Protein AF-A0A378TIK7-F1 (afdb_monomer)

Radius of gyration: 24.43 Å; Cα contacts (8 Å, |Δi|>4): 86; chains: 1; bounding box: 74×45×61 Å

Solvent-accessible surface area (backbone atoms only — not comparable to full-atom values): 9668 Å² total; per-residue (Å²): 142,80,83,80,78,74,83,88,66,85,67,91,81,62,60,67,68,60,53,52,54,51,48,53,39,38,55,69,63,44,39,77,79,44,62,91,52,61,76,68,75,59,44,43,66,56,46,46,53,47,52,58,45,45,67,67,32,58,31,94,74,71,97,58,48,58,46,53,70,66,56,45,42,51,39,51,53,52,49,46,52,52,42,54,48,35,36,77,72,65,60,30,95,67,56,34,59,79,78,47,98,68,77,80,60,81,74,86,57,96,62,78,71,89,76,83,79,77,80,49,74,67,54,50,47,39,51,55,35,42,76,71,71,38,55,67,90,74,56,81,68,84,84,77,76,83,74,78,86,74,137

Foldseek 3Di:
DDDDPDPPDPPPPDDPVVVVVLVCLCVPQPCVPPVPPQLQPQALVNLQVSLVCQQQDFDPPDDRHRDDLVSSLSSSVSVQVVQVVCCVVVVYVDRSSVPDPDDSPPPPDPDDPDDDDDDDPQNVQLVVCVVVVHHSVRRPDDPDDPPPDDD

Structure (mmCIF, N/CA/C/O backbone):
data_AF-A0A378TIK7-F1
#
_entry.id   AF-A0A378TIK7-F1
#
loop_
_atom_site.group_PDB
_atom_site.id
_atom_site.type_symbol
_atom_site.label_atom_id
_atom_site.label_alt_id
_atom_site.label_comp_id
_atom_site.label_asym_id
_atom_site.label_entity_id
_atom_site.label_seq_id
_atom_site.pdbx_PDB_ins_code
_atom_site.Cartn_x
_atom_site.Cartn_y
_atom_site.Cartn_z
_atom_site.occupancy
_atom_site.B_iso_or_equiv
_atom_site.auth_seq_id
_atom_site.auth_comp_id
_atom_site.auth_asym_id
_atom_site.auth_atom_id
_atom_site.pdbx_PDB_model_num
ATOM 1 N N . MET A 1 1 ? -24.580 30.559 -5.431 1.00 41.84 1 MET A N 1
ATOM 2 C CA . MET A 1 1 ? -23.826 30.654 -4.165 1.00 41.84 1 MET A CA 1
ATOM 3 C C . MET A 1 1 ? -23.974 29.345 -3.407 1.00 41.84 1 MET A C 1
ATOM 5 O O . MET A 1 1 ? -25.014 29.117 -2.813 1.00 41.84 1 MET A O 1
ATOM 9 N N . ALA A 1 2 ? -22.962 28.486 -3.475 1.00 40.03 2 ALA A N 1
ATOM 10 C CA . ALA A 1 2 ? -22.696 27.428 -2.504 1.00 40.03 2 ALA A CA 1
ATOM 11 C C . ALA A 1 2 ? -21.209 27.102 -2.671 1.00 40.03 2 ALA A C 1
ATOM 13 O O . ALA A 1 2 ? -20.806 26.515 -3.672 1.00 40.03 2 ALA A O 1
ATOM 14 N N . GLY A 1 3 ? -20.386 27.649 -1.776 1.00 34.97 3 GLY A N 1
ATOM 15 C CA . GLY A 1 3 ? -18.941 27.478 -1.805 1.00 34.97 3 GLY A CA 1
ATOM 16 C C . GLY A 1 3 ? -18.579 26.027 -1.521 1.00 34.97 3 GLY A C 1
ATOM 17 O O . GLY A 1 3 ? -18.914 25.494 -0.466 1.00 34.97 3 GLY A O 1
ATOM 18 N N . CYS A 1 4 ? -17.882 25.394 -2.461 1.00 32.09 4 CYS A N 1
ATOM 19 C CA . CYS A 1 4 ? -17.155 24.165 -2.198 1.00 32.09 4 CYS A CA 1
ATOM 20 C C . CYS A 1 4 ? -15.984 24.522 -1.280 1.00 32.09 4 CYS A C 1
ATOM 22 O O . CYS A 1 4 ? -14.998 25.109 -1.721 1.00 32.09 4 CYS A O 1
ATOM 24 N N . ALA A 1 5 ? -16.116 24.205 0.007 1.00 39.81 5 ALA A N 1
ATOM 25 C CA . ALA A 1 5 ? -15.000 24.220 0.936 1.00 39.81 5 ALA A CA 1
ATOM 26 C C . ALA A 1 5 ? -13.986 23.165 0.472 1.00 39.81 5 ALA A C 1
ATOM 28 O O . ALA A 1 5 ? -14.171 21.965 0.679 1.00 39.81 5 ALA A O 1
ATOM 29 N N . GLY A 1 6 ? -12.935 23.619 -0.212 1.00 34.66 6 GLY A N 1
ATOM 30 C CA . GLY A 1 6 ? -11.730 22.832 -0.412 1.00 34.66 6 GLY A CA 1
ATOM 31 C C . GLY A 1 6 ? -11.144 22.520 0.958 1.00 34.66 6 GLY A C 1
ATOM 32 O O . GLY A 1 6 ? -10.820 23.427 1.719 1.00 34.66 6 GLY A O 1
ATOM 33 N N . GLY A 1 7 ? -11.070 21.235 1.299 1.00 35.12 7 GLY A N 1
ATOM 34 C CA . GLY A 1 7 ? -10.429 20.771 2.521 1.00 35.12 7 GLY A CA 1
ATOM 35 C C . GLY A 1 7 ? -8.945 21.113 2.488 1.00 35.12 7 GLY A C 1
ATOM 36 O O . GLY A 1 7 ? -8.143 20.409 1.877 1.00 35.12 7 GLY A O 1
ATOM 37 N N . GLU A 1 8 ? -8.585 22.206 3.148 1.00 37.19 8 GLU A N 1
ATOM 38 C CA . GLU A 1 8 ? -7.221 22.699 3.283 1.00 37.19 8 GLU A CA 1
ATOM 39 C C . GLU A 1 8 ? -6.492 21.892 4.368 1.00 37.19 8 GLU A C 1
ATOM 41 O O . GLU A 1 8 ? -6.314 22.310 5.508 1.00 37.19 8 GLU A O 1
ATOM 46 N N . GLY A 1 9 ? -6.125 20.657 4.025 1.00 35.66 9 GLY A N 1
ATOM 47 C CA . GLY A 1 9 ? -5.364 19.757 4.885 1.00 35.66 9 GLY A CA 1
ATOM 48 C C . GLY A 1 9 ? -3.984 19.484 4.302 1.00 35.66 9 GLY A C 1
ATOM 49 O O . GLY A 1 9 ? -3.840 18.598 3.470 1.00 35.66 9 GLY A O 1
ATOM 50 N N . ALA A 1 10 ? -2.964 20.232 4.735 1.00 44.56 10 ALA A N 1
ATOM 51 C CA . ALA A 1 10 ? -1.532 19.908 4.589 1.00 44.56 10 ALA A CA 1
ATOM 52 C C . ALA A 1 10 ? -1.030 19.478 3.183 1.00 44.56 10 ALA A C 1
ATOM 54 O O . ALA A 1 10 ? -0.006 18.800 3.068 1.00 44.56 10 ALA A O 1
ATOM 55 N N . SER A 1 11 ? -1.705 19.885 2.105 1.00 50.06 11 SER A N 1
ATOM 56 C CA . SER A 1 11 ? -1.438 19.385 0.747 1.00 50.06 11 SER A CA 1
ATOM 57 C C . SER A 1 11 ? -0.235 20.043 0.050 1.00 50.06 11 SER A C 1
ATOM 59 O O . SER A 1 11 ? 0.143 19.636 -1.044 1.00 50.06 11 SER A O 1
ATOM 61 N N . GLY A 1 12 ? 0.414 21.029 0.678 1.00 47.22 12 GLY A N 1
ATOM 62 C CA . GLY A 1 12 ? 1.507 21.801 0.069 1.00 47.22 12 GLY A CA 1
ATOM 63 C C . GLY A 1 12 ? 2.873 21.102 -0.001 1.00 47.22 12 GLY A C 1
ATOM 64 O O . GLY A 1 12 ? 3.821 21.691 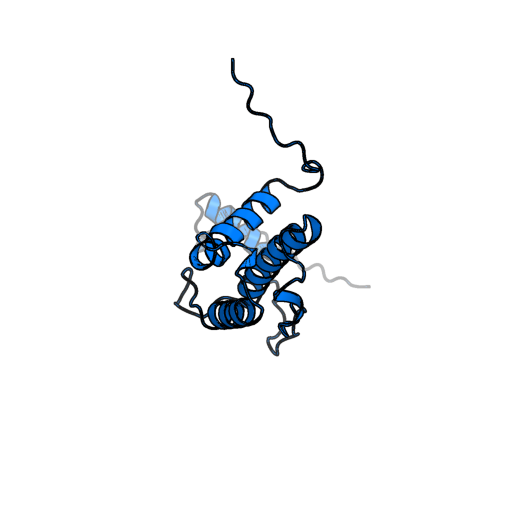-0.508 1.00 47.22 12 GLY A O 1
ATOM 65 N N . LYS A 1 13 ? 3.013 19.874 0.523 1.00 61.53 13 LYS A N 1
ATOM 66 C CA . LYS A 1 13 ? 4.316 19.179 0.636 1.00 61.53 13 LYS A CA 1
ATOM 67 C C . LYS A 1 13 ? 4.484 17.958 -0.276 1.00 61.53 13 LYS A C 1
ATOM 69 O O . LYS A 1 13 ? 5.559 17.362 -0.268 1.00 61.53 13 LYS A O 1
ATOM 74 N N . LEU A 1 14 ? 3.465 17.564 -1.045 1.00 69.75 14 LEU A N 1
ATOM 75 C CA . LEU A 1 14 ? 3.541 16.392 -1.925 1.00 69.75 14 LEU A CA 1
ATOM 76 C C . LEU A 1 14 ? 3.477 16.795 -3.400 1.00 69.75 14 LEU A C 1
ATOM 78 O O . LEU A 1 14 ? 2.667 17.629 -3.793 1.00 69.75 14 LEU A O 1
ATOM 82 N N . LYS A 1 15 ? 4.305 16.156 -4.233 1.00 81.50 15 LYS A N 1
ATOM 83 C CA . LYS A 1 15 ? 4.197 16.286 -5.690 1.00 81.50 15 LYS A CA 1
ATOM 84 C C . LYS A 1 15 ? 2.850 15.728 -6.147 1.00 81.50 15 LYS A C 1
ATOM 86 O O . LYS A 1 15 ? 2.454 14.649 -5.707 1.00 81.50 15 LYS A O 1
ATOM 91 N N . LYS A 1 16 ? 2.199 16.429 -7.078 1.00 81.50 16 LYS A N 1
ATOM 92 C CA . LYS A 1 16 ? 0.914 16.022 -7.662 1.00 81.50 16 LYS A CA 1
ATOM 93 C C . LYS A 1 16 ? 0.947 14.586 -8.203 1.00 81.50 16 LYS A C 1
ATOM 95 O O . LYS A 1 16 ? 0.062 13.806 -7.882 1.00 81.50 16 LYS A O 1
ATOM 100 N N . SER A 1 17 ? 2.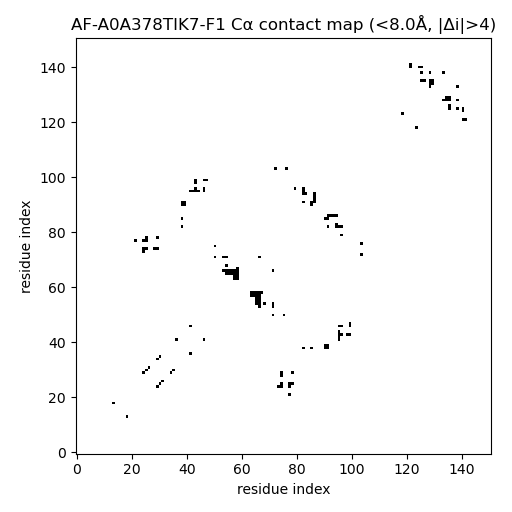023 14.209 -8.898 1.00 81.19 17 SER A N 1
ATOM 101 C CA . SER A 1 17 ? 2.196 12.852 -9.434 1.00 81.19 17 SER A CA 1
ATOM 102 C C . SER A 1 17 ? 2.159 11.772 -8.351 1.00 81.19 17 SER A C 1
ATOM 104 O O . SER A 1 17 ? 1.563 10.723 -8.530 1.00 81.19 17 SER A O 1
ATOM 106 N N . THR A 1 18 ? 2.732 12.038 -7.175 1.00 83.81 18 THR A N 1
ATOM 107 C CA . THR A 1 18 ? 2.701 11.086 -6.059 1.00 83.81 18 THR A CA 1
ATOM 108 C C . THR A 1 18 ? 1.296 10.937 -5.479 1.00 83.81 18 TH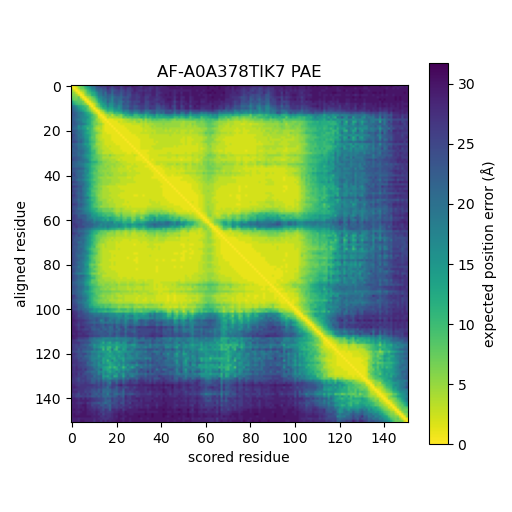R A C 1
ATOM 110 O O . THR A 1 18 ? 0.951 9.860 -4.999 1.00 83.81 18 THR A O 1
ATOM 113 N N . LEU A 1 19 ? 0.479 11.993 -5.487 1.00 84.31 19 LEU A N 1
ATOM 114 C CA . LEU A 1 19 ? -0.925 11.880 -5.087 1.00 84.31 19 LEU A CA 1
ATOM 115 C C . LEU A 1 19 ? -1.700 11.015 -6.082 1.00 84.31 19 LEU A C 1
ATOM 117 O O . LEU A 1 19 ? -2.351 10.067 -5.654 1.00 84.31 19 LEU A O 1
ATOM 121 N N . GLU A 1 20 ? -1.544 11.287 -7.378 1.00 87.38 20 GLU A N 1
ATOM 122 C CA . GLU A 1 20 ? -2.170 10.526 -8.468 1.00 87.38 20 GLU A CA 1
ATOM 123 C C . GLU A 1 20 ? -1.772 9.036 -8.410 1.00 87.38 20 GLU A C 1
ATOM 125 O O . GLU A 1 20 ? -2.636 8.160 -8.477 1.00 87.38 20 GLU A O 1
ATOM 130 N N . ASP A 1 21 ? -0.492 8.729 -8.165 1.00 86.75 21 ASP A N 1
ATOM 131 C CA . ASP A 1 21 ? -0.008 7.351 -7.999 1.00 86.75 21 ASP A CA 1
ATOM 132 C C . ASP A 1 21 ? -0.661 6.645 -6.798 1.00 86.75 21 ASP A C 1
ATOM 134 O O . ASP A 1 21 ? -1.090 5.491 -6.892 1.00 86.75 21 ASP A O 1
ATOM 138 N N . ASN A 1 22 ? -0.749 7.320 -5.644 1.00 86.00 22 ASN A N 1
ATOM 139 C CA . ASN A 1 22 ? -1.382 6.740 -4.456 1.00 86.00 22 ASN A CA 1
ATOM 140 C C . ASN A 1 22 ? -2.888 6.537 -4.665 1.00 86.00 22 ASN A C 1
ATOM 142 O O . ASN A 1 22 ? -3.419 5.516 -4.226 1.00 86.00 22 ASN A O 1
ATOM 146 N N . GLU A 1 23 ? -3.566 7.479 -5.322 1.00 90.50 23 GLU A N 1
ATOM 147 C CA . GLU A 1 23 ? -4.987 7.376 -5.655 1.00 90.50 23 GLU A CA 1
ATOM 148 C C . GLU A 1 23 ? -5.247 6.191 -6.589 1.00 90.50 23 GLU A C 1
ATOM 150 O O . GLU A 1 23 ? -6.119 5.365 -6.311 1.00 90.50 23 GLU A O 1
ATOM 155 N N . ALA A 1 24 ? -4.431 6.031 -7.633 1.00 90.81 24 ALA A N 1
ATOM 156 C CA . ALA A 1 24 ? -4.530 4.898 -8.546 1.00 90.81 24 ALA A CA 1
ATOM 157 C C . ALA A 1 24 ? -4.345 3.554 -7.820 1.00 90.81 24 ALA A C 1
ATOM 159 O O . ALA A 1 24 ? -5.091 2.604 -8.073 1.00 90.81 24 ALA A O 1
ATOM 160 N N . LEU A 1 25 ? -3.385 3.464 -6.892 1.00 91.25 25 LEU A N 1
ATOM 161 C CA . LEU A 1 25 ? -3.175 2.270 -6.064 1.00 91.25 25 LEU A CA 1
ATOM 162 C C . LEU A 1 25 ? -4.360 1.994 -5.133 1.00 91.25 25 LEU A C 1
ATOM 164 O O . LEU A 1 25 ? -4.774 0.842 -4.991 1.00 91.25 25 LEU A O 1
ATOM 168 N N . LEU A 1 26 ? -4.896 3.040 -4.501 1.00 92.31 26 LEU A N 1
ATOM 169 C CA . LEU A 1 26 ? -6.035 2.945 -3.594 1.00 92.31 26 LEU A CA 1
ATOM 170 C C . LEU A 1 26 ? -7.273 2.420 -4.329 1.00 92.31 26 LEU A C 1
ATOM 172 O O . LEU A 1 26 ? -7.875 1.441 -3.888 1.00 92.31 26 LEU A O 1
ATOM 176 N N . GLN A 1 27 ? -7.609 3.027 -5.467 1.00 91.88 27 GLN A N 1
ATOM 177 C CA . GLN A 1 27 ? -8.740 2.618 -6.299 1.00 91.88 27 GLN A CA 1
ATOM 178 C C . GLN A 1 27 ? -8.585 1.179 -6.788 1.00 91.88 27 GLN A C 1
ATOM 180 O O . GLN A 1 27 ? -9.502 0.371 -6.661 1.00 91.88 27 GLN A O 1
ATOM 185 N N . ARG A 1 28 ? -7.400 0.842 -7.307 1.00 90.94 28 ARG A N 1
ATOM 186 C CA . ARG A 1 28 ? -7.166 -0.445 -7.962 1.00 90.94 28 ARG A CA 1
ATOM 187 C C . ARG A 1 28 ? -7.112 -1.627 -7.001 1.00 90.94 28 ARG A C 1
ATOM 189 O O . ARG A 1 28 ? -7.548 -2.702 -7.380 1.00 90.94 28 ARG A O 1
ATOM 196 N N . TYR A 1 29 ? -6.514 -1.467 -5.822 1.00 91.31 29 TYR A N 1
ATOM 197 C CA . TYR A 1 29 ? -6.205 -2.617 -4.962 1.00 91.31 29 TYR A CA 1
ATOM 198 C C . TYR A 1 29 ? -6.959 -2.614 -3.637 1.00 91.31 29 TYR A C 1
ATOM 200 O O . TYR A 1 29 ? -7.234 -3.679 -3.094 1.00 91.31 29 TYR A O 1
ATOM 208 N N . VAL A 1 30 ? -7.314 -1.443 -3.106 1.00 92.00 30 VAL A N 1
ATOM 209 C CA . VAL A 1 30 ? -7.936 -1.348 -1.779 1.00 92.00 30 VAL A CA 1
ATOM 210 C C . VAL A 1 30 ? -9.450 -1.228 -1.890 1.00 92.00 30 VAL A C 1
ATOM 212 O O . VAL A 1 30 ? -10.180 -1.996 -1.259 1.00 92.00 30 VAL A O 1
ATOM 215 N N . LEU A 1 31 ? -9.935 -0.272 -2.685 1.00 92.81 31 LEU A N 1
ATOM 216 C CA . LEU A 1 31 ? -11.360 0.058 -2.736 1.00 92.81 31 LEU A CA 1
ATOM 217 C C . LEU A 1 31 ? -12.200 -1.017 -3.424 1.00 92.81 31 LEU A C 1
ATOM 219 O O . LEU A 1 31 ? -13.335 -1.225 -3.007 1.00 92.81 31 LEU A O 1
ATOM 223 N N . GLU A 1 32 ? -11.635 -1.769 -4.371 1.00 88.25 32 GLU A N 1
ATOM 224 C CA . GLU A 1 32 ? -12.310 -2.930 -4.972 1.00 88.25 32 GLU A CA 1
ATOM 225 C C . GLU A 1 32 ? -12.771 -3.942 -3.904 1.00 88.25 32 GLU A C 1
ATOM 227 O O . GLU A 1 32 ? -13.865 -4.494 -3.997 1.00 88.25 32 GLU A O 1
ATOM 232 N N . ARG A 1 33 ? -11.972 -4.149 -2.846 1.00 89.88 33 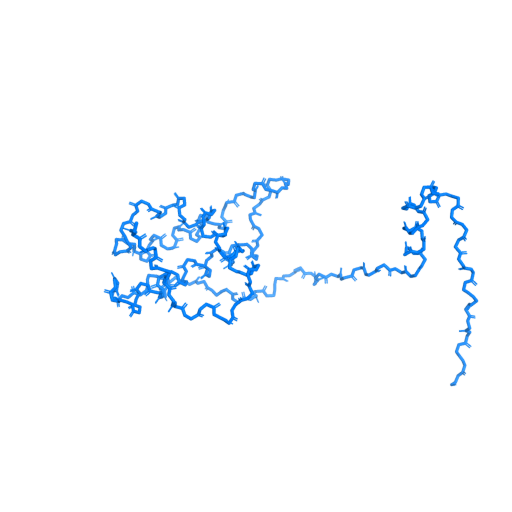ARG A N 1
ATOM 233 C CA . ARG A 1 33 ? -12.269 -5.123 -1.782 1.00 89.88 33 ARG A CA 1
ATOM 234 C C . ARG A 1 33 ? -12.972 -4.516 -0.568 1.00 89.88 33 ARG A C 1
ATOM 236 O O . ARG A 1 33 ? -13.822 -5.165 0.038 1.00 89.88 33 ARG A O 1
ATOM 243 N N . PHE A 1 34 ? -12.588 -3.305 -0.169 1.00 93.38 34 PHE A N 1
ATOM 244 C CA . PHE A 1 34 ? -13.014 -2.705 1.100 1.00 93.38 34 PHE A CA 1
ATOM 245 C C . PHE A 1 34 ? -13.896 -1.465 0.945 1.00 93.38 34 PHE A C 1
ATOM 247 O O . PHE A 1 34 ? -14.422 -0.991 1.947 1.00 93.38 34 PHE A O 1
ATOM 254 N N . GLY A 1 35 ? -14.097 -0.945 -0.269 1.00 90.50 35 GLY A N 1
ATOM 255 C CA . GLY A 1 35 ? -14.774 0.339 -0.491 1.00 90.50 35 GLY A CA 1
ATOM 256 C C . GLY A 1 35 ? -16.219 0.392 0.013 1.00 90.50 35 GLY A C 1
ATOM 257 O O . GLY A 1 35 ? -16.676 1.446 0.437 1.00 90.50 35 GLY A O 1
ATOM 258 N N . ALA A 1 36 ? -16.915 -0.748 0.032 1.00 92.31 36 ALA A N 1
ATOM 259 C CA . ALA A 1 36 ? -18.282 -0.861 0.547 1.00 92.31 36 ALA A CA 1
ATOM 260 C C . ALA A 1 36 ? -18.361 -1.261 2.036 1.00 92.31 36 ALA A C 1
ATOM 262 O O . ALA A 1 36 ? -19.455 -1.428 2.572 1.00 92.31 36 ALA A O 1
ATOM 263 N N . ARG A 1 37 ? -17.223 -1.462 2.714 1.00 93.88 37 ARG A N 1
ATOM 264 C CA . ARG A 1 37 ? -17.177 -1.912 4.112 1.00 93.88 37 ARG A CA 1
ATOM 265 C C . ARG A 1 37 ? -16.929 -0.735 5.048 1.00 93.88 37 ARG A C 1
ATOM 267 O O . ARG A 1 37 ? -16.129 0.151 4.763 1.00 93.88 37 ARG A O 1
ATOM 274 N N . ALA A 1 38 ? -17.555 -0.769 6.222 1.00 93.31 38 ALA A N 1
ATOM 275 C CA . ALA A 1 38 ? -17.213 0.160 7.291 1.00 93.31 38 ALA A CA 1
ATOM 276 C C . ALA A 1 38 ? -15.764 -0.080 7.742 1.00 93.31 38 ALA A C 1
ATOM 278 O O . ALA A 1 38 ? -15.395 -1.221 8.029 1.00 93.31 38 ALA A O 1
ATOM 279 N N . ILE A 1 39 ? -14.959 0.981 7.866 1.00 92.56 39 ILE A N 1
ATOM 280 C CA . ILE A 1 39 ? -13.542 0.869 8.260 1.00 92.56 39 ILE A CA 1
ATOM 281 C C . ILE A 1 39 ? -13.392 0.146 9.610 1.00 92.56 39 ILE A C 1
ATOM 283 O O . ILE A 1 39 ? -12.525 -0.709 9.757 1.00 92.56 39 ILE A O 1
ATOM 287 N N . ALA A 1 40 ? -14.292 0.411 10.561 1.00 91.81 40 ALA A N 1
ATOM 288 C CA . ALA A 1 40 ? -14.307 -0.240 11.873 1.00 91.81 40 ALA A CA 1
ATOM 289 C C . ALA A 1 40 ? -14.602 -1.750 11.844 1.00 91.81 40 ALA A C 1
ATOM 291 O O . ALA A 1 40 ? -14.307 -2.447 12.809 1.00 91.81 40 ALA A O 1
ATOM 292 N N . SER A 1 41 ? -15.161 -2.267 10.746 1.00 94.50 41 SER A N 1
ATOM 293 C CA . SER A 1 41 ? -15.440 -3.701 10.573 1.00 94.50 41 SER A CA 1
ATOM 294 C C . SER A 1 41 ? -14.251 -4.499 10.032 1.00 94.50 41 SER A C 1
ATOM 296 O O . SER A 1 41 ? -14.361 -5.712 9.851 1.00 94.50 41 SER A O 1
ATOM 298 N N . ILE A 1 42 ? -13.144 -3.835 9.693 1.00 94.31 42 ILE A N 1
ATOM 299 C CA . ILE A 1 42 ? -11.986 -4.488 9.086 1.00 94.31 42 ILE A CA 1
ATOM 300 C C . ILE A 1 42 ? -11.126 -5.090 10.193 1.00 94.31 42 ILE A C 1
ATOM 302 O O . ILE A 1 42 ? -10.602 -4.386 11.057 1.00 94.31 42 ILE A O 1
ATOM 306 N N . THR A 1 43 ? -10.986 -6.410 10.156 1.00 93.81 43 THR A N 1
ATOM 307 C CA . THR A 1 43 ? -10.255 -7.181 11.164 1.00 93.81 43 THR A CA 1
ATOM 308 C C . THR A 1 43 ? -8.801 -7.436 10.742 1.00 93.81 43 THR A C 1
ATOM 310 O O . THR A 1 43 ? -8.470 -7.322 9.561 1.00 93.81 43 THR A O 1
ATOM 313 N N . PRO A 1 44 ? -7.910 -7.836 11.670 1.00 92.88 44 PRO A N 1
ATOM 314 C CA . PRO A 1 44 ? -6.568 -8.303 11.310 1.00 92.88 44 PRO A CA 1
ATOM 315 C C . PRO A 1 44 ? -6.583 -9.463 10.303 1.00 92.88 44 PRO A C 1
ATOM 317 O O . PRO A 1 44 ? -5.808 -9.461 9.354 1.00 92.88 44 PRO A O 1
ATOM 320 N N . ARG A 1 45 ? -7.538 -10.394 10.440 1.00 92.62 45 ARG A N 1
ATOM 321 C CA . ARG A 1 45 ? -7.720 -11.510 9.501 1.00 92.62 45 ARG A CA 1
ATOM 322 C C . ARG A 1 45 ? -8.047 -11.028 8.088 1.00 92.62 45 ARG A C 1
ATOM 324 O O . ARG A 1 45 ? -7.499 -11.543 7.123 1.00 92.62 45 ARG A O 1
ATOM 331 N N . ASP A 1 46 ? -8.885 -10.000 7.958 1.00 94.12 46 ASP A N 1
ATOM 332 C CA . ASP A 1 46 ? -9.168 -9.397 6.650 1.00 94.12 46 ASP A CA 1
ATOM 333 C C . ASP A 1 46 ? -7.909 -8.806 6.001 1.00 94.12 46 ASP A C 1
ATOM 335 O O . ASP A 1 46 ? -7.769 -8.846 4.777 1.00 94.12 46 ASP A O 1
ATOM 339 N N . ALA A 1 47 ? -7.009 -8.240 6.811 1.00 92.88 47 ALA A N 1
ATOM 340 C CA . ALA A 1 47 ? -5.747 -7.686 6.342 1.00 92.88 47 ALA A CA 1
ATOM 341 C C . ALA A 1 47 ? -4.776 -8.794 5.890 1.00 92.88 47 ALA A C 1
ATOM 343 O O . ALA A 1 47 ? -4.155 -8.655 4.835 1.00 92.88 47 ALA A O 1
ATOM 344 N N . GLU A 1 48 ? -4.696 -9.910 6.620 1.00 93.00 48 GLU A N 1
ATOM 345 C CA . GLU A 1 48 ? -3.939 -11.105 6.210 1.00 93.00 48 GLU A CA 1
ATOM 346 C C . GLU A 1 48 ? -4.476 -11.685 4.898 1.00 93.00 48 GLU A C 1
ATOM 348 O O . GLU A 1 48 ? -3.717 -11.900 3.951 1.00 93.00 48 GLU A O 1
ATOM 353 N N . ASP A 1 49 ? -5.796 -11.867 4.805 1.00 93.88 49 ASP A N 1
ATOM 354 C CA . ASP A 1 49 ? -6.459 -12.383 3.606 1.00 93.88 49 ASP A CA 1
ATOM 355 C C . ASP A 1 49 ? -6.247 -11.459 2.403 1.00 93.88 49 ASP A C 1
ATOM 357 O O . ASP A 1 49 ? -6.050 -11.923 1.276 1.00 93.88 49 ASP A O 1
ATOM 361 N N . TYR A 1 50 ? -6.267 -10.145 2.633 1.00 94.25 50 TYR A N 1
ATOM 362 C CA . TYR A 1 50 ? -5.962 -9.152 1.611 1.00 94.25 50 TYR A CA 1
ATOM 363 C C . TYR A 1 50 ? -4.520 -9.272 1.117 1.00 94.25 50 TYR A C 1
ATOM 365 O O . TYR A 1 50 ? -4.301 -9.376 -0.090 1.00 94.25 50 TYR A O 1
ATOM 373 N N . LEU A 1 51 ? -3.544 -9.315 2.026 1.00 92.62 51 LEU A N 1
ATOM 374 C CA . LEU A 1 51 ? -2.137 -9.464 1.666 1.00 92.62 51 LEU A CA 1
ATOM 375 C C . LEU A 1 51 ? -1.888 -10.770 0.903 1.00 92.62 51 LEU A C 1
ATOM 377 O O . LEU A 1 51 ? -1.252 -10.768 -0.152 1.00 92.62 51 LEU A O 1
ATOM 381 N N . ALA A 1 52 ? -2.433 -11.880 1.398 1.00 91.94 52 ALA A N 1
ATOM 382 C CA . ALA A 1 52 ? -2.330 -13.178 0.748 1.00 91.94 52 ALA A CA 1
ATOM 383 C C . ALA A 1 52 ? -3.005 -13.174 -0.638 1.00 91.94 52 ALA A C 1
ATOM 385 O O . ALA A 1 52 ? -2.516 -13.808 -1.575 1.00 91.94 52 ALA A O 1
ATOM 386 N N . GLY A 1 53 ? -4.107 -12.432 -0.786 1.00 91.88 53 GLY A N 1
ATOM 387 C CA . GLY A 1 53 ? -4.759 -12.164 -2.065 1.00 91.88 53 GLY A CA 1
ATOM 388 C C . GLY A 1 53 ? -3.851 -11.414 -3.038 1.00 91.88 53 GLY A C 1
ATOM 389 O O . GLY A 1 53 ? -3.671 -11.880 -4.160 1.00 91.88 53 GLY A O 1
ATOM 390 N N . LEU A 1 54 ? -3.218 -10.321 -2.601 1.00 90.88 54 LEU A N 1
ATOM 391 C CA . LEU A 1 54 ? -2.283 -9.544 -3.425 1.00 90.88 54 LEU A CA 1
ATOM 392 C C . LEU A 1 54 ? -1.095 -10.381 -3.908 1.00 90.88 54 LEU A C 1
ATOM 394 O O . LEU A 1 54 ? -0.707 -10.282 -5.068 1.00 90.88 54 LEU A O 1
ATOM 398 N N . VAL A 1 55 ? -0.525 -11.215 -3.034 1.00 89.19 55 VAL A N 1
ATOM 399 C CA . VAL A 1 55 ? 0.617 -12.079 -3.381 1.00 89.19 55 VAL A CA 1
ATOM 400 C C . VAL A 1 55 ? 0.235 -13.141 -4.412 1.00 89.19 55 VAL A C 1
ATOM 402 O O . VAL A 1 55 ? 1.077 -13.536 -5.207 1.00 89.19 55 VAL A O 1
ATOM 405 N N . ARG A 1 56 ? -1.017 -13.609 -4.427 1.00 88.31 56 ARG A N 1
ATOM 406 C CA . ARG A 1 56 ? -1.503 -14.597 -5.409 1.00 88.31 56 ARG A CA 1
ATOM 407 C C . ARG A 1 56 ? -2.100 -13.964 -6.665 1.00 88.31 56 ARG A C 1
ATOM 409 O O . ARG A 1 56 ? -2.341 -14.665 -7.647 1.00 88.31 56 ARG A O 1
ATOM 416 N N . GLN A 1 57 ? -2.387 -12.668 -6.631 1.00 87.50 57 GLN A N 1
ATOM 417 C CA . GLN A 1 57 ? -3.049 -11.969 -7.720 1.00 87.50 57 GLN A CA 1
ATOM 418 C C . GLN A 1 57 ? -2.141 -11.907 -8.951 1.00 87.50 57 GLN A C 1
ATOM 420 O O . GLN A 1 57 ? -0.964 -11.555 -8.869 1.00 87.50 57 GLN A O 1
ATOM 425 N N . ARG A 1 58 ? -2.716 -12.211 -10.117 1.00 84.06 58 ARG A N 1
ATOM 426 C CA . ARG A 1 58 ? -2.046 -12.029 -11.406 1.00 84.06 58 ARG A CA 1
ATOM 427 C C . ARG A 1 58 ? -2.075 -10.568 -11.832 1.00 84.06 58 ARG A C 1
ATOM 429 O O . ARG A 1 58 ? -3.073 -9.864 -11.647 1.00 84.06 58 ARG A O 1
ATOM 436 N N . SER A 1 59 ? -0.975 -10.120 -12.419 1.00 79.38 59 SER A N 1
ATOM 437 C CA . SER A 1 59 ? -0.889 -8.828 -13.074 1.00 79.38 59 SER A CA 1
ATOM 438 C C . SER A 1 59 ? -1.847 -8.791 -14.262 1.00 79.38 59 SER A C 1
ATOM 440 O O . SER A 1 59 ? -1.862 -9.692 -15.095 1.00 79.38 59 SER A O 1
ATOM 442 N N . LYS A 1 60 ? -2.629 -7.711 -14.361 1.00 71.75 60 LYS A N 1
ATOM 443 C CA . LYS A 1 60 ? -3.415 -7.395 -15.568 1.00 71.75 60 LYS A CA 1
ATOM 444 C C . LYS A 1 60 ? -2.534 -6.822 -16.692 1.00 71.75 60 LYS A C 1
ATOM 446 O O . LYS A 1 60 ? -3.020 -6.595 -17.791 1.00 71.75 60 LYS A O 1
ATOM 451 N N . GLN A 1 61 ? -1.264 -6.537 -16.396 1.00 64.56 61 GLN A N 1
ATOM 452 C CA . GLN A 1 61 ? -0.310 -5.867 -17.272 1.00 64.56 61 GLN A CA 1
ATOM 453 C C . GLN A 1 61 ? 0.898 -6.802 -17.469 1.00 64.56 61 GLN A C 1
ATOM 455 O O . GLN A 1 61 ? 1.661 -7.009 -16.525 1.00 64.56 61 GLN A O 1
ATOM 460 N N . GLY A 1 62 ? 1.034 -7.402 -18.657 1.00 59.50 62 GLY A N 1
ATOM 461 C CA . GLY A 1 62 ? 2.094 -8.368 -19.001 1.00 59.50 62 GLY A CA 1
ATOM 462 C C . GLY A 1 62 ? 1.598 -9.806 -19.219 1.00 59.50 62 GLY A C 1
ATOM 463 O O . GLY A 1 62 ? 0.393 -10.035 -19.312 1.00 59.50 62 GLY A O 1
ATOM 464 N N . ASP A 1 63 ? 2.537 -10.759 -19.268 1.00 63.47 63 ASP A N 1
ATOM 465 C CA . ASP A 1 63 ? 2.379 -12.178 -19.667 1.00 63.47 63 ASP A CA 1
ATOM 466 C C . ASP A 1 63 ? 1.524 -13.056 -18.719 1.00 63.47 63 ASP A C 1
ATOM 468 O O . ASP A 1 63 ? 1.573 -14.284 -18.758 1.00 63.47 63 ASP A O 1
ATOM 472 N N . GLY A 1 64 ? 0.707 -12.446 -17.855 1.00 63.84 64 GLY A N 1
ATOM 473 C CA . GLY A 1 64 ? -0.136 -13.153 -16.885 1.00 63.84 64 GLY A CA 1
ATOM 474 C C . GLY A 1 64 ? 0.585 -13.584 -15.603 1.00 63.84 64 GLY A C 1
ATOM 475 O O . GLY A 1 64 ? 0.005 -14.319 -14.801 1.00 63.84 64 GLY A O 1
ATOM 476 N N . ASP A 1 65 ? 1.811 -13.105 -15.386 1.00 77.94 65 ASP A N 1
ATOM 477 C CA . ASP A 1 65 ? 2.586 -13.347 -14.169 1.00 77.94 65 ASP A CA 1
ATOM 478 C C . ASP A 1 65 ? 1.936 -12.748 -12.916 1.00 77.94 65 ASP A C 1
ATOM 480 O O . ASP A 1 65 ? 1.124 -11.820 -12.967 1.00 77.94 65 ASP A O 1
ATOM 484 N N . THR A 1 66 ? 2.319 -13.269 -11.753 1.00 84.81 66 THR A N 1
ATOM 485 C CA . THR A 1 66 ? 1.949 -12.723 -10.441 1.00 84.81 66 THR A CA 1
ATOM 486 C C . THR A 1 66 ? 2.383 -11.258 -10.298 1.00 84.81 66 THR A C 1
ATOM 488 O O . THR A 1 66 ? 3.378 -10.831 -10.885 1.00 84.81 66 THR A O 1
ATOM 491 N N . LEU A 1 67 ? 1.653 -10.471 -9.497 1.00 84.88 67 LEU A N 1
ATOM 492 C CA . LEU A 1 67 ? 2.020 -9.084 -9.203 1.00 84.88 67 LEU A CA 1
ATOM 493 C C . LEU A 1 67 ? 3.481 -8.964 -8.751 1.00 84.88 67 LEU A C 1
ATOM 495 O O . LEU A 1 67 ? 3.960 -9.706 -7.892 1.00 84.88 67 LEU A O 1
ATOM 499 N N . ALA A 1 68 ? 4.175 -7.961 -9.293 1.00 84.75 68 ALA A N 1
ATOM 500 C CA . ALA A 1 68 ? 5.536 -7.663 -8.883 1.00 84.75 68 ALA A CA 1
ATOM 501 C C . ALA A 1 68 ? 5.586 -7.364 -7.368 1.00 84.75 68 ALA A C 1
ATOM 503 O O . ALA A 1 68 ? 4.721 -6.638 -6.861 1.00 84.75 68 ALA A O 1
ATOM 504 N N . PRO A 1 69 ? 6.623 -7.821 -6.638 1.00 84.75 69 PRO A N 1
ATOM 505 C CA . PRO A 1 69 ? 6.739 -7.582 -5.197 1.00 84.75 69 PRO A CA 1
ATOM 506 C C . PRO A 1 69 ? 6.669 -6.099 -4.810 1.00 84.75 69 PRO A C 1
ATOM 508 O O . PRO A 1 69 ? 6.112 -5.744 -3.772 1.00 84.75 69 PRO A O 1
ATOM 511 N N . ALA A 1 70 ? 7.190 -5.212 -5.667 1.00 85.19 70 ALA A N 1
ATOM 512 C CA . ALA A 1 70 ? 7.088 -3.768 -5.482 1.00 85.19 70 ALA A CA 1
ATOM 513 C C . ALA A 1 70 ? 5.627 -3.291 -5.496 1.00 85.19 70 ALA A C 1
ATOM 515 O O . ALA A 1 70 ? 5.228 -2.505 -4.640 1.00 85.19 70 ALA A O 1
ATOM 516 N N . THR A 1 71 ? 4.810 -3.802 -6.417 1.00 88.31 71 THR A N 1
ATOM 517 C CA . THR A 1 71 ? 3.387 -3.465 -6.519 1.00 88.31 71 THR A CA 1
ATOM 518 C C . THR A 1 71 ? 2.612 -3.952 -5.300 1.00 88.31 71 THR A C 1
ATOM 520 O O . THR A 1 71 ? 1.847 -3.174 -4.733 1.00 88.31 71 THR A O 1
ATOM 523 N N . VAL A 1 72 ? 2.864 -5.186 -4.842 1.00 90.44 72 VAL A N 1
ATOM 524 C CA . VAL A 1 72 ? 2.267 -5.729 -3.605 1.00 90.44 72 VAL A CA 1
ATOM 525 C C . VAL A 1 72 ? 2.610 -4.835 -2.412 1.00 90.44 72 VAL A C 1
ATOM 527 O O . VAL A 1 72 ? 1.720 -4.405 -1.678 1.00 90.44 72 VAL A O 1
ATOM 530 N N . LYS A 1 73 ? 3.889 -4.467 -2.271 1.00 89.81 73 LYS A N 1
ATOM 531 C CA . LYS A 1 73 ? 4.348 -3.533 -1.239 1.00 89.81 73 LYS A CA 1
ATOM 532 C C . LYS A 1 73 ? 3.619 -2.193 -1.314 1.00 89.81 73 LYS A C 1
ATOM 534 O O . LYS A 1 73 ? 3.186 -1.682 -0.284 1.00 89.81 73 LYS A O 1
ATOM 539 N N . HIS A 1 74 ? 3.509 -1.600 -2.500 1.00 90.75 74 HIS A N 1
ATOM 540 C CA . HIS A 1 74 ? 2.859 -0.302 -2.667 1.00 90.75 74 HIS A CA 1
ATOM 541 C C . HIS A 1 74 ? 1.370 -0.363 -2.307 1.00 90.75 74 HIS A C 1
ATOM 543 O O . HIS A 1 74 ? 0.903 0.485 -1.549 1.00 90.75 74 HIS A O 1
ATOM 549 N N . ALA A 1 75 ? 0.656 -1.399 -2.751 1.00 91.88 75 ALA A N 1
ATOM 550 C CA . ALA A 1 75 ? -0.739 -1.625 -2.383 1.00 91.88 75 ALA A CA 1
ATOM 551 C C . ALA A 1 75 ? -0.917 -1.809 -0.862 1.00 91.88 75 ALA A C 1
ATOM 553 O O . ALA A 1 75 ? -1.800 -1.191 -0.261 1.00 91.88 75 ALA A O 1
ATOM 554 N N . TRP A 1 76 ? -0.044 -2.595 -0.221 1.00 9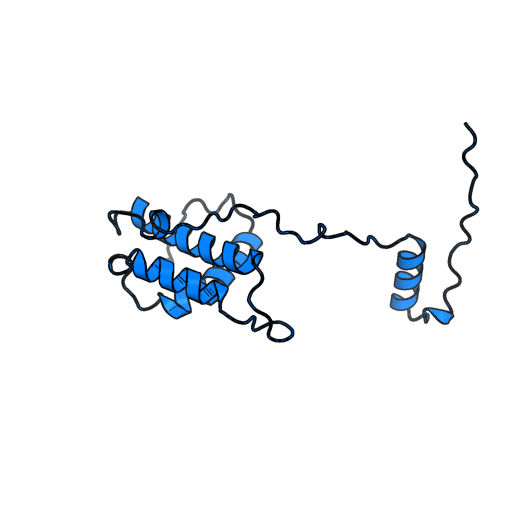3.50 76 TRP A N 1
ATOM 555 C CA . TRP A 1 76 ? -0.059 -2.801 1.230 1.00 93.50 76 TRP A CA 1
ATOM 556 C C . TRP A 1 76 ? 0.224 -1.513 2.015 1.00 93.50 76 TRP A C 1
ATOM 558 O O . TRP A 1 76 ? -0.486 -1.183 2.965 1.00 93.50 76 TRP A O 1
ATOM 568 N N . VAL A 1 77 ? 1.237 -0.742 1.609 1.00 92.38 77 VAL A N 1
ATOM 569 C CA . VAL A 1 77 ? 1.581 0.532 2.260 1.00 92.38 77 VAL A CA 1
ATOM 570 C C . VAL A 1 77 ? 0.437 1.538 2.138 1.00 92.38 77 VAL A C 1
ATOM 572 O O . VAL A 1 77 ? 0.135 2.225 3.115 1.00 92.38 77 VAL A O 1
ATOM 575 N N . THR A 1 78 ? -0.218 1.617 0.977 1.00 93.75 78 THR A N 1
ATOM 576 C CA . THR A 1 78 ? -1.391 2.479 0.779 1.00 93.75 78 THR A CA 1
ATOM 577 C C . THR A 1 78 ? -2.538 2.074 1.705 1.00 93.75 78 THR A C 1
ATOM 579 O O . THR A 1 78 ? -3.081 2.932 2.399 1.00 93.75 78 THR A O 1
ATOM 582 N N . PHE A 1 79 ? -2.842 0.779 1.813 1.00 94.56 79 PHE A N 1
ATOM 583 C CA . PHE A 1 79 ? -3.848 0.270 2.751 1.00 94.56 79 PHE A CA 1
ATOM 584 C C . PHE A 1 79 ? -3.521 0.616 4.214 1.00 94.56 79 PHE A C 1
ATOM 586 O O . PHE A 1 79 ? -4.348 1.194 4.923 1.00 94.56 79 PHE A O 1
ATOM 593 N N . ASN A 1 80 ? -2.285 0.364 4.651 1.00 94.12 80 ASN A N 1
ATOM 594 C CA . ASN A 1 80 ? -1.848 0.674 6.013 1.00 94.12 80 ASN A CA 1
ATOM 595 C C . ASN A 1 80 ? -1.923 2.185 6.313 1.00 94.12 80 ASN A C 1
ATOM 597 O O . ASN A 1 80 ? -2.283 2.591 7.416 1.00 94.12 80 ASN A O 1
ATOM 601 N N . ARG A 1 81 ? -1.647 3.055 5.331 1.00 93.25 81 ARG A N 1
ATOM 602 C CA . ARG A 1 81 ? -1.812 4.513 5.494 1.00 93.25 81 ARG A CA 1
ATOM 603 C C . ARG A 1 81 ? -3.263 4.909 5.767 1.00 93.25 81 ARG A C 1
ATOM 605 O O . ARG A 1 81 ? -3.479 5.772 6.619 1.00 93.25 81 ARG A O 1
ATOM 612 N N . VAL A 1 82 ? -4.231 4.277 5.101 1.00 94.31 82 VAL A N 1
ATOM 613 C CA . VAL A 1 82 ? -5.665 4.504 5.355 1.00 94.31 82 VAL A CA 1
ATOM 614 C C . VAL A 1 82 ? -6.028 4.077 6.776 1.00 94.31 82 VAL A C 1
ATOM 616 O O . VAL A 1 82 ? -6.629 4.860 7.509 1.00 94.31 82 VAL A O 1
ATOM 619 N N . MET A 1 83 ? -5.583 2.897 7.217 1.00 94.88 83 MET A N 1
ATOM 620 C CA . MET A 1 83 ? -5.845 2.424 8.584 1.00 94.88 83 MET A CA 1
ATOM 621 C C . MET A 1 83 ? -5.190 3.308 9.647 1.00 94.88 83 MET A C 1
ATOM 623 O O . MET A 1 83 ? -5.818 3.655 10.643 1.00 94.88 83 MET A O 1
ATOM 627 N N . LYS A 1 84 ? -3.961 3.778 9.412 1.00 94.94 84 LYS A N 1
ATOM 628 C CA . LYS A 1 84 ? -3.300 4.753 10.292 1.00 94.94 84 LYS A CA 1
ATOM 629 C C . LYS A 1 84 ? -4.015 6.098 10.326 1.00 94.94 84 LYS A C 1
ATOM 631 O O . LYS A 1 84 ? -3.990 6.777 11.350 1.00 94.94 84 LYS A O 1
ATOM 636 N N . TYR A 1 85 ? -4.610 6.532 9.218 1.00 95.00 85 TYR A N 1
ATOM 637 C CA . TYR A 1 85 ? -5.453 7.724 9.214 1.00 95.00 85 TYR A CA 1
ATOM 638 C C . TYR A 1 85 ? -6.707 7.495 10.066 1.00 95.00 85 TYR A C 1
ATOM 640 O O . TYR A 1 85 ? -6.956 8.271 10.984 1.00 95.00 85 TYR A O 1
ATOM 648 N N . ALA A 1 86 ? -7.414 6.384 9.859 1.00 93.88 86 ALA A N 1
ATOM 649 C CA . ALA A 1 86 ? -8.584 6.020 10.655 1.00 93.88 86 ALA A CA 1
ATOM 650 C C . ALA A 1 86 ? -8.279 5.935 12.162 1.00 93.88 86 ALA A C 1
ATOM 652 O O . ALA A 1 86 ? -9.039 6.468 12.968 1.00 93.88 86 ALA A O 1
ATOM 653 N N . LEU A 1 87 ? -7.141 5.343 12.538 1.00 95.38 87 LEU A N 1
ATOM 654 C CA . LEU A 1 87 ? -6.682 5.265 13.927 1.00 95.38 87 LEU A CA 1
ATOM 655 C C . LEU A 1 87 ? -6.441 6.658 14.525 1.00 95.38 87 LEU A C 1
ATOM 657 O O . LEU A 1 87 ? -6.921 6.954 15.614 1.00 95.38 87 LEU A O 1
ATOM 661 N N . ARG A 1 88 ? -5.743 7.542 13.797 1.00 95.62 88 ARG A N 1
ATOM 662 C CA . ARG A 1 88 ? -5.469 8.921 14.249 1.00 95.62 88 ARG A CA 1
ATOM 663 C C . ARG A 1 88 ? -6.736 9.747 14.461 1.00 95.62 88 ARG A C 1
ATOM 665 O O . ARG A 1 88 ? -6.734 10.636 15.303 1.00 95.62 88 ARG A O 1
ATOM 672 N N . HIS A 1 89 ? -7.789 9.458 13.704 1.00 94.56 89 HIS A N 1
ATOM 673 C CA . HIS A 1 89 ? -9.085 10.126 13.814 1.00 94.56 89 HIS A CA 1
ATOM 674 C C . HIS A 1 89 ? -10.084 9.378 14.714 1.00 94.56 89 HIS A C 1
ATOM 676 O O . HIS A 1 89 ? -11.247 9.764 14.772 1.00 94.56 89 HIS A O 1
ATOM 682 N N . GLY A 1 90 ? -9.654 8.324 15.419 1.00 91.31 90 GLY A N 1
ATOM 683 C CA . GLY A 1 90 ? -10.489 7.588 16.374 1.00 91.31 90 GLY A CA 1
ATOM 684 C C . GLY A 1 90 ? -11.584 6.721 15.744 1.00 91.31 90 GLY A C 1
ATOM 685 O O . GLY A 1 90 ? -12.451 6.227 16.456 1.00 91.31 90 GLY A O 1
ATOM 686 N N . ALA A 1 91 ? -11.554 6.504 14.425 1.00 93.38 91 ALA A N 1
ATOM 687 C CA . ALA A 1 91 ? -12.516 5.637 13.738 1.00 93.38 91 ALA A CA 1
ATOM 688 C C . ALA A 1 91 ? -12.279 4.145 14.034 1.00 93.38 91 ALA A C 1
ATOM 690 O O . ALA A 1 91 ? -13.182 3.327 13.871 1.00 93.38 91 ALA A O 1
ATOM 691 N N . ILE A 1 92 ? -11.062 3.793 14.460 1.00 94.00 92 ILE A N 1
ATOM 692 C CA . ILE A 1 92 ? -10.677 2.462 14.935 1.00 94.00 92 ILE A CA 1
ATOM 693 C C . ILE A 1 92 ? -9.805 2.595 16.181 1.00 94.00 92 ILE A C 1
ATOM 695 O O . ILE A 1 92 ? -9.084 3.577 16.333 1.00 94.00 92 ILE A O 1
ATOM 699 N N . ILE A 1 93 ? -9.856 1.591 17.057 1.00 92.25 93 ILE A N 1
ATOM 700 C CA . ILE A 1 93 ? -9.115 1.573 18.333 1.00 92.25 93 ILE A CA 1
ATOM 701 C C . ILE A 1 93 ? -7.690 1.029 18.143 1.00 92.25 93 ILE A C 1
ATOM 703 O O . ILE A 1 93 ? -6.767 1.399 18.860 1.00 92.25 93 ILE A O 1
ATOM 707 N N . SER A 1 94 ? -7.497 0.144 17.164 1.00 92.06 94 SER A N 1
ATOM 708 C CA . SER A 1 94 ? -6.197 -0.447 16.840 1.00 92.06 94 SER A CA 1
ATOM 709 C C . SER A 1 94 ? -6.064 -0.636 15.335 1.00 92.06 94 SER A C 1
ATOM 711 O O . SER A 1 94 ? -7.068 -0.843 14.652 1.00 92.06 94 SER A O 1
ATOM 713 N N . ASN A 1 95 ? -4.841 -0.554 14.812 1.00 92.00 95 ASN A N 1
ATOM 714 C CA . ASN A 1 95 ? -4.588 -0.772 13.393 1.00 92.00 95 ASN A CA 1
ATOM 715 C C . ASN A 1 95 ? -4.543 -2.283 13.088 1.00 92.00 95 ASN A C 1
ATOM 717 O O . ASN A 1 95 ? -3.644 -2.967 13.585 1.00 92.00 95 ASN A O 1
ATOM 721 N N . PRO A 1 96 ? -5.444 -2.818 12.241 1.00 91.38 96 PRO A N 1
ATOM 722 C CA . PRO A 1 96 ? -5.446 -4.239 11.897 1.00 91.38 96 PRO A CA 1
ATOM 723 C C . PRO A 1 96 ? -4.162 -4.683 11.180 1.00 91.38 96 PRO A C 1
ATOM 725 O O . PRO A 1 96 ? -3.789 -5.848 11.279 1.00 91.38 96 PRO A O 1
ATOM 728 N N . CYS A 1 97 ? -3.455 -3.766 10.509 1.00 91.19 97 CYS A N 1
ATOM 729 C CA . CYS A 1 97 ? -2.223 -4.082 9.781 1.00 91.19 97 CYS A CA 1
ATOM 730 C C . CYS A 1 97 ? -1.027 -4.356 10.701 1.00 91.19 97 CYS A C 1
ATOM 732 O O . CYS A 1 97 ? -0.066 -4.970 10.251 1.00 91.19 97 CYS A O 1
ATOM 734 N N . ASP A 1 98 ? -1.058 -3.902 11.960 1.00 88.81 98 ASP A N 1
ATOM 735 C CA . ASP A 1 98 ? 0.088 -4.022 12.875 1.00 88.81 98 ASP A CA 1
ATOM 736 C C . ASP A 1 98 ? 0.286 -5.462 13.381 1.00 88.81 98 ASP A C 1
ATOM 738 O O . ASP A 1 98 ? 1.350 -5.793 13.896 1.00 88.81 98 ASP A O 1
ATOM 742 N N . ARG A 1 99 ? -0.729 -6.323 13.232 1.00 85.12 99 ARG A N 1
ATOM 743 C CA . ARG A 1 99 ? -0.670 -7.747 13.606 1.00 85.12 99 ARG A CA 1
ATOM 744 C C . ARG A 1 99 ? -0.265 -8.666 12.454 1.00 85.12 99 ARG A C 1
ATOM 746 O O . ARG A 1 99 ? -0.070 -9.852 12.684 1.00 85.12 99 ARG A O 1
ATOM 753 N N . VAL A 1 100 ? -0.156 -8.132 11.239 1.00 86.44 100 VAL A N 1
ATOM 754 C CA . VAL A 1 100 ? 0.201 -8.910 10.051 1.00 86.44 100 VAL A CA 1
ATOM 755 C C . VAL A 1 100 ? 1.714 -8.904 9.893 1.00 86.44 100 VAL A C 1
ATOM 757 O O . VAL A 1 100 ? 2.320 -7.838 9.761 1.00 86.44 100 VAL A O 1
ATOM 760 N N . ASP A 1 101 ? 2.320 -10.091 9.874 1.00 79.50 101 ASP A N 1
ATOM 761 C CA . ASP A 1 101 ? 3.757 -10.248 9.649 1.00 79.50 101 ASP A CA 1
ATOM 762 C C . ASP A 1 101 ? 4.100 -10.012 8.173 1.00 79.50 101 ASP A C 1
ATOM 764 O O . ASP A 1 101 ? 4.184 -10.921 7.345 1.00 79.50 101 ASP A O 1
ATOM 768 N N . TYR A 1 102 ? 4.233 -8.735 7.823 1.00 77.25 102 TYR A N 1
ATOM 769 C CA . TYR A 1 102 ? 4.701 -8.311 6.517 1.00 77.25 102 TYR A CA 1
ATOM 770 C C . TYR A 1 102 ? 5.731 -7.206 6.658 1.00 77.25 102 TYR A C 1
ATOM 772 O O . TYR A 1 102 ? 5.418 -6.013 6.771 1.00 77.25 102 TYR A O 1
ATOM 780 N N . SER A 1 103 ? 7.000 -7.600 6.581 1.00 64.12 103 SER A N 1
ATOM 781 C CA . SER A 1 103 ? 8.063 -6.630 6.392 1.00 64.12 103 SER A CA 1
ATOM 782 C C . SER A 1 103 ? 8.051 -6.155 4.931 1.00 64.12 103 SER A C 1
ATOM 784 O O . SER A 1 103 ? 8.527 -6.810 4.013 1.00 64.12 103 SER A O 1
ATOM 786 N N . ALA A 1 104 ? 7.541 -4.942 4.699 1.00 59.12 104 ALA A N 1
ATOM 787 C CA . ALA A 1 104 ? 7.688 -4.229 3.420 1.00 59.12 104 ALA A CA 1
ATOM 788 C C . ALA A 1 104 ? 9.154 -3.813 3.129 1.00 59.12 104 ALA A C 1
ATOM 790 O O . ALA A 1 104 ? 9.438 -3.061 2.184 1.00 59.12 104 ALA A O 1
ATOM 791 N N . SER A 1 105 ? 10.081 -4.252 3.984 1.00 54.19 105 SER A N 1
ATOM 792 C CA . SER A 1 105 ? 11.516 -4.261 3.755 1.00 54.19 105 SER A CA 1
ATOM 793 C C . SER A 1 105 ? 11.804 -4.943 2.421 1.00 54.19 105 SER A C 1
ATOM 795 O O . SER A 1 105 ? 11.133 -5.903 2.044 1.00 54.19 105 SER A O 1
ATOM 797 N N . ARG A 1 106 ? 12.775 -4.431 1.660 1.00 51.56 106 ARG A N 1
ATOM 798 C CA . ARG A 1 106 ? 13.253 -5.180 0.498 1.00 51.56 106 ARG A CA 1
ATOM 799 C C . ARG A 1 106 ? 13.918 -6.432 1.059 1.00 51.56 106 ARG A C 1
ATOM 801 O O . ARG A 1 106 ? 15.044 -6.345 1.528 1.00 51.56 106 ARG A O 1
ATOM 808 N N . ALA A 1 107 ? 13.234 -7.573 1.017 1.00 49.66 107 ALA A N 1
ATOM 809 C CA . ALA A 1 107 ? 13.949 -8.833 0.993 1.00 49.66 107 ALA A CA 1
ATOM 810 C C . ALA A 1 107 ? 14.904 -8.722 -0.200 1.00 49.66 107 ALA A C 1
ATOM 812 O O . ALA A 1 107 ? 14.460 -8.521 -1.337 1.00 49.66 107 ALA A O 1
ATOM 813 N N . THR A 1 108 ? 16.205 -8.709 0.074 1.00 48.69 108 THR A N 1
ATOM 814 C CA . THR A 1 108 ? 17.239 -8.853 -0.946 1.00 48.69 108 THR A CA 1
ATOM 815 C C . THR A 1 108 ? 17.052 -10.253 -1.515 1.00 48.69 108 THR A C 1
ATOM 817 O O . THR A 1 108 ? 17.615 -11.209 -1.005 1.00 48.69 108 THR A O 1
ATOM 820 N N . GLY A 1 109 ? 16.122 -10.403 -2.457 1.00 48.34 109 GLY A N 1
ATOM 821 C CA . GLY A 1 109 ? 15.879 -11.679 -3.109 1.00 48.34 109 GLY A CA 1
ATOM 822 C C . GLY A 1 109 ? 17.096 -12.072 -3.936 1.00 48.34 109 GLY A C 1
ATOM 823 O O . GLY A 1 109 ? 17.797 -11.195 -4.438 1.00 48.34 109 GLY A O 1
ATOM 824 N N . ASP A 1 110 ? 17.274 -13.376 -4.136 1.00 54.19 110 ASP A N 1
ATOM 825 C CA . ASP A 1 110 ? 18.359 -14.024 -4.898 1.00 54.19 110 ASP A CA 1
ATOM 826 C C . ASP A 1 110 ? 18.435 -13.637 -6.390 1.00 54.19 110 ASP A C 1
ATOM 828 O O . ASP A 1 110 ? 19.139 -14.267 -7.178 1.00 54.19 110 ASP A O 1
ATOM 832 N N . ARG A 1 111 ? 17.711 -12.600 -6.823 1.00 54.75 111 ARG A N 1
ATOM 833 C CA . ARG A 1 111 ? 17.885 -12.034 -8.157 1.00 54.75 111 ARG A CA 1
ATOM 834 C C . ARG A 1 111 ? 19.089 -11.106 -8.137 1.00 54.75 111 ARG A C 1
ATOM 836 O O . ARG A 1 111 ? 19.106 -10.130 -7.386 1.00 54.75 111 ARG A O 1
ATOM 843 N N . SER A 1 112 ? 20.061 -11.396 -9.005 1.00 50.34 112 SER A N 1
ATOM 844 C CA . SER A 1 112 ? 21.118 -10.456 -9.378 1.00 50.34 112 SER A CA 1
ATOM 845 C C . SER A 1 112 ? 20.479 -9.085 -9.593 1.00 50.34 112 SER A C 1
ATOM 847 O O . SER A 1 112 ? 19.455 -8.985 -10.275 1.00 50.34 112 SER A O 1
ATOM 849 N N . GLY A 1 113 ? 21.008 -8.060 -8.921 1.00 56.16 113 GLY A N 1
ATOM 850 C CA . GLY A 1 113 ? 20.420 -6.724 -8.907 1.00 56.16 113 GLY A CA 1
ATOM 851 C C . GLY A 1 113 ? 20.055 -6.240 -10.310 1.00 56.16 113 GLY A C 1
ATOM 852 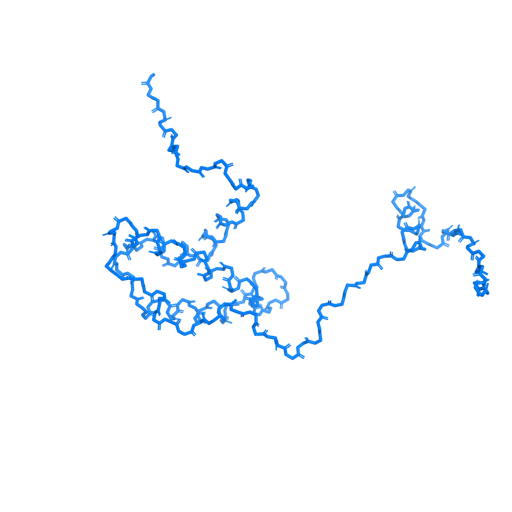O O . GLY A 1 113 ? 20.660 -6.651 -11.294 1.00 56.16 113 GLY A O 1
ATOM 853 N N . PHE A 1 114 ? 19.040 -5.379 -10.399 1.00 64.56 114 PHE A N 1
ATOM 854 C CA . PHE A 1 114 ? 18.671 -4.734 -11.656 1.00 64.56 114 PHE A CA 1
ATOM 855 C C . PHE A 1 114 ? 19.914 -4.088 -12.282 1.00 64.56 114 PHE A C 1
ATOM 857 O O . PHE A 1 114 ? 20.447 -3.118 -11.740 1.00 64.56 114 PHE A O 1
ATOM 864 N N . GLU A 1 115 ? 20.392 -4.656 -13.387 1.00 72.88 115 GLU A N 1
ATOM 865 C CA . GLU A 1 115 ? 21.541 -4.132 -14.106 1.00 72.88 115 GLU A CA 1
ATOM 866 C C . GLU A 1 115 ? 21.047 -3.029 -15.037 1.00 72.88 115 GLU A C 1
ATOM 868 O O . GLU A 1 115 ? 20.284 -3.250 -15.979 1.00 72.88 115 GLU A O 1
ATOM 873 N N . HIS A 1 116 ? 21.430 -1.795 -14.726 1.00 71.69 116 HIS A N 1
ATOM 874 C CA . HIS A 1 116 ? 21.160 -0.681 -15.615 1.00 71.69 116 HIS A CA 1
ATOM 875 C C . HIS A 1 116 ? 22.011 -0.865 -16.877 1.00 71.69 116 HIS A C 1
ATOM 877 O O . HIS A 1 116 ? 23.235 -0.876 -16.792 1.00 71.69 116 HIS A O 1
ATOM 883 N N . HIS A 1 117 ? 21.373 -0.954 -18.045 1.00 81.19 117 HIS A N 1
ATOM 884 C CA . HIS A 1 117 ? 22.048 -0.924 -19.344 1.00 81.19 117 HIS A CA 1
ATOM 885 C C . HIS A 1 117 ? 21.911 0.478 -19.962 1.00 81.19 117 HIS A C 1
ATOM 887 O O . HIS A 1 117 ? 21.004 0.705 -20.768 1.00 81.19 117 HIS A O 1
ATOM 893 N N . PRO A 1 118 ? 22.740 1.463 -19.558 1.00 86.94 118 PRO A N 1
ATOM 894 C CA . PRO A 1 118 ? 22.700 2.790 -20.155 1.00 86.94 118 PRO A CA 1
ATOM 895 C C . PRO A 1 118 ? 23.068 2.711 -21.638 1.00 86.94 118 PRO A C 1
ATOM 897 O O . PRO A 1 118 ? 23.916 1.915 -22.045 1.00 86.94 118 PRO A O 1
ATOM 900 N N . LEU A 1 119 ? 22.453 3.570 -22.449 1.00 91.00 119 LEU A N 1
ATOM 901 C CA . LEU A 1 119 ? 22.804 3.666 -23.860 1.00 91.00 119 LEU A CA 1
ATOM 902 C C . LEU A 1 119 ? 24.231 4.204 -24.005 1.00 91.00 119 LEU A C 1
ATOM 904 O O . LEU A 1 119 ? 24.588 5.242 -23.448 1.00 91.00 119 LEU A O 1
ATOM 908 N N . THR A 1 120 ? 25.040 3.511 -24.797 1.00 90.88 120 THR A N 1
ATOM 909 C CA . THR A 1 120 ? 26.356 3.997 -25.222 1.00 90.88 120 THR A CA 1
ATOM 910 C C . THR A 1 120 ? 26.207 5.172 -26.190 1.00 90.88 120 THR A C 1
ATOM 912 O O . THR A 1 120 ? 25.198 5.296 -26.884 1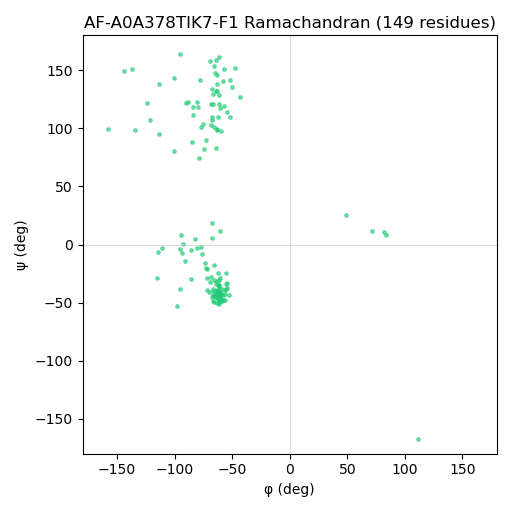.00 90.88 120 THR A O 1
ATOM 915 N N . ALA A 1 121 ? 27.240 6.010 -26.320 1.00 87.12 121 ALA A N 1
ATOM 916 C CA . ALA A 1 121 ? 27.234 7.132 -27.268 1.00 87.12 121 ALA A CA 1
ATOM 917 C C . ALA A 1 121 ? 26.936 6.694 -28.719 1.00 87.12 121 ALA A C 1
ATOM 919 O O . ALA A 1 121 ? 26.278 7.412 -29.469 1.00 87.12 121 ALA A O 1
ATOM 920 N N . VAL A 1 122 ? 27.372 5.488 -29.101 1.00 85.06 122 VAL A N 1
ATOM 921 C CA . VAL A 1 122 ? 27.085 4.901 -30.418 1.00 85.06 122 VAL A CA 1
ATOM 922 C C . VAL A 1 122 ? 25.597 4.582 -30.564 1.00 85.06 122 VAL A C 1
ATOM 924 O O . VAL A 1 122 ? 24.999 4.932 -31.579 1.00 85.06 122 VAL A O 1
ATOM 927 N N . GLN A 1 123 ? 24.984 3.976 -29.544 1.00 88.75 123 GLN A N 1
ATOM 928 C CA . GLN A 1 123 ? 23.550 3.668 -29.535 1.00 88.75 123 GLN A CA 1
ATOM 929 C C . GLN A 1 123 ? 22.688 4.934 -29.510 1.00 88.75 123 GLN A C 1
ATOM 931 O O . GLN A 1 123 ? 21.675 4.986 -30.199 1.00 88.75 123 GLN A O 1
ATOM 936 N N . VAL A 1 124 ? 23.105 5.972 -28.777 1.00 91.69 124 VAL A N 1
ATOM 937 C CA . VAL A 1 124 ? 22.439 7.286 -28.798 1.00 91.69 124 VAL A CA 1
ATOM 938 C C . VAL A 1 124 ? 22.486 7.891 -30.202 1.00 91.69 124 VAL A C 1
ATOM 940 O O . VAL A 1 124 ? 21.475 8.379 -30.701 1.00 91.69 124 VAL A O 1
ATOM 943 N N . GLY A 1 125 ? 23.638 7.813 -30.869 1.00 84.19 125 GLY A N 1
ATOM 944 C CA . GLY A 1 125 ? 23.787 8.273 -32.244 1.00 84.19 125 GLY A CA 1
ATOM 945 C C . GLY A 1 125 ? 22.891 7.520 -33.234 1.00 84.19 125 GLY A C 1
ATOM 946 O O . GLY A 1 125 ? 22.189 8.145 -34.027 1.00 84.19 125 GLY A O 1
ATOM 947 N N . ALA A 1 126 ? 22.851 6.189 -33.133 1.00 82.50 126 ALA A N 1
ATOM 948 C CA . ALA A 1 126 ? 21.987 5.354 -33.965 1.00 82.50 126 ALA A CA 1
ATOM 949 C C . ALA A 1 126 ? 20.495 5.647 -33.725 1.00 82.50 126 ALA A C 1
ATOM 951 O O . ALA A 1 126 ? 19.721 5.724 -34.677 1.00 82.50 126 ALA A O 1
ATOM 952 N N . LEU A 1 127 ? 20.096 5.877 -32.468 1.00 86.69 127 LEU A N 1
ATOM 953 C CA . LEU A 1 127 ? 18.733 6.277 -32.114 1.00 86.69 127 LEU A CA 1
ATOM 954 C C . LEU A 1 127 ? 18.367 7.642 -32.718 1.00 86.69 127 LEU A C 1
ATOM 956 O O . LEU A 1 127 ? 17.286 7.788 -33.279 1.00 86.69 127 LEU A O 1
ATOM 960 N N . 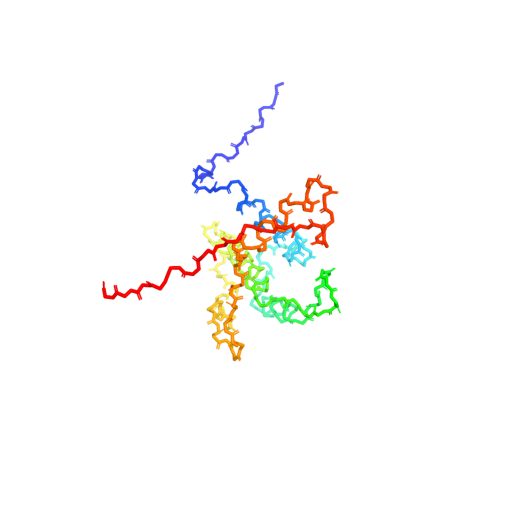SER A 1 128 ? 19.270 8.625 -32.649 1.00 87.31 128 SER A N 1
ATOM 961 C CA . SER A 1 128 ? 19.059 9.964 -33.222 1.00 87.31 128 SER A CA 1
ATOM 962 C C . SER A 1 128 ? 18.859 9.922 -34.744 1.00 87.31 128 SER A C 1
ATOM 964 O O . SER A 1 128 ? 17.974 10.587 -35.289 1.00 87.31 128 SER A O 1
ATOM 966 N N . ALA A 1 129 ? 19.637 9.087 -35.435 1.00 80.44 129 ALA A N 1
ATOM 967 C CA . ALA A 1 129 ? 19.498 8.878 -36.872 1.00 80.44 129 ALA A CA 1
ATOM 968 C C . ALA A 1 129 ? 18.169 8.198 -37.231 1.00 80.44 129 ALA A C 1
ATOM 970 O O . ALA A 1 129 ? 17.467 8.675 -38.123 1.00 80.44 129 ALA A O 1
ATOM 971 N N . ALA A 1 130 ? 17.777 7.171 -36.470 1.00 81.38 130 ALA A N 1
ATOM 972 C CA . ALA A 1 130 ? 16.495 6.488 -36.636 1.00 81.38 130 ALA A CA 1
ATOM 973 C C . ALA A 1 130 ? 15.293 7.429 -36.454 1.00 81.38 130 ALA A C 1
ATOM 975 O O . ALA A 1 130 ? 14.369 7.407 -37.266 1.00 81.38 130 ALA A O 1
ATOM 976 N N . VAL A 1 131 ? 15.319 8.303 -35.440 1.00 86.06 131 VAL A N 1
ATOM 977 C CA . VAL A 1 131 ? 14.275 9.326 -35.222 1.00 86.06 131 VAL A CA 1
ATOM 978 C C . VAL A 1 131 ? 14.215 10.332 -36.379 1.00 86.06 131 VAL A C 1
ATOM 980 O O . VAL A 1 131 ? 13.139 10.817 -36.717 1.00 86.06 131 VAL A O 1
ATOM 983 N N . SER A 1 132 ? 15.351 10.602 -37.025 1.00 81.19 132 SER A N 1
ATOM 984 C CA . SER A 1 132 ? 15.453 11.503 -38.181 1.00 81.19 132 SER A CA 1
ATOM 985 C C . SER A 1 132 ? 15.076 10.836 -39.516 1.00 81.19 132 SER A C 1
ATOM 987 O O . SER A 1 132 ? 15.209 11.459 -40.567 1.00 81.19 132 SER A O 1
ATOM 989 N N . GLY A 1 133 ? 14.615 9.578 -39.492 1.00 76.56 133 GLY A N 1
ATOM 990 C CA . GLY A 1 133 ? 14.198 8.828 -40.681 1.00 76.56 133 GLY A CA 1
ATOM 991 C C . GLY A 1 133 ? 15.333 8.136 -41.443 1.00 76.56 133 GLY A C 1
ATOM 992 O O . GLY A 1 133 ? 15.099 7.600 -42.523 1.00 76.56 133 GLY A O 1
ATOM 993 N N . VAL A 1 134 ? 16.550 8.116 -40.894 1.00 69.88 134 VAL A N 1
ATOM 994 C CA . VAL A 1 134 ? 17.679 7.347 -41.437 1.00 69.88 134 VAL A CA 1
ATOM 995 C C . VAL A 1 134 ? 17.632 5.954 -40.825 1.00 69.88 134 VAL A C 1
ATOM 997 O O . VAL A 1 134 ? 17.647 5.815 -39.602 1.00 69.88 134 VAL A O 1
ATOM 1000 N N . THR A 1 135 ? 17.558 4.904 -41.643 1.00 60.16 135 THR A N 1
ATOM 1001 C CA . THR A 1 135 ? 17.502 3.549 -41.084 1.00 60.16 135 THR A CA 1
ATO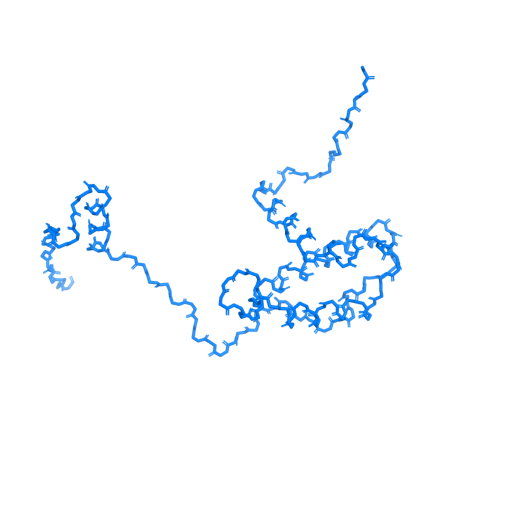M 1002 C C . THR A 1 135 ? 18.807 3.225 -40.341 1.00 60.16 135 THR A C 1
ATOM 1004 O O . THR A 1 135 ? 19.872 3.699 -40.740 1.00 60.16 135 THR A O 1
ATOM 1007 N N . PRO A 1 136 ? 18.782 2.413 -39.266 1.00 60.75 136 PRO A N 1
ATOM 1008 C CA . PRO A 1 136 ? 19.995 2.073 -38.516 1.00 60.75 136 PRO A CA 1
ATOM 1009 C C . PRO A 1 136 ? 21.120 1.464 -39.370 1.00 60.75 136 PRO A C 1
ATOM 1011 O O . PRO A 1 136 ? 22.284 1.568 -38.993 1.00 60.75 136 PRO A O 1
ATOM 1014 N N . ALA A 1 137 ? 20.784 0.853 -40.512 1.00 63.78 137 ALA A N 1
ATOM 1015 C CA . ALA A 1 137 ? 21.744 0.307 -41.471 1.00 63.78 137 ALA A CA 1
ATOM 1016 C C . ALA A 1 137 ? 22.567 1.396 -42.185 1.00 63.78 137 ALA A C 1
ATOM 1018 O O . ALA A 1 137 ? 23.721 1.159 -42.537 1.00 63.78 137 ALA A O 1
ATOM 1019 N N . ASP A 1 138 ? 21.999 2.593 -42.337 1.00 64.56 138 ASP A N 1
ATOM 1020 C CA . ASP A 1 138 ? 22.608 3.722 -43.043 1.00 64.56 138 ASP A CA 1
ATOM 1021 C C . ASP A 1 138 ? 23.348 4.678 -42.089 1.00 64.56 138 ASP A C 1
ATOM 1023 O O . ASP A 1 138 ? 23.985 5.645 -42.518 1.00 64.56 138 ASP A O 1
ATOM 1027 N N . TYR A 1 139 ? 23.285 4.429 -40.774 1.00 62.03 139 TYR A N 1
ATOM 1028 C CA . TYR A 1 139 ? 23.939 5.272 -39.780 1.00 62.03 139 TYR A CA 1
ATOM 1029 C C . TYR A 1 139 ? 25.452 5.022 -39.718 1.00 62.03 139 TYR A C 1
ATOM 1031 O O . TYR A 1 139 ? 25.948 4.107 -39.055 1.00 62.03 139 TYR A O 1
ATOM 1039 N N . ILE A 1 140 ? 26.213 5.914 -40.350 1.00 66.31 140 ILE A N 1
ATOM 1040 C CA . ILE A 1 140 ? 27.669 5.991 -40.208 1.00 66.31 140 ILE A CA 1
ATOM 1041 C C . ILE A 1 140 ? 27.977 6.831 -38.964 1.00 66.31 140 ILE A C 1
ATOM 1043 O O . ILE A 1 140 ? 28.114 8.052 -39.025 1.00 66.31 140 ILE A O 1
ATOM 1047 N N . GLY A 1 141 ? 28.046 6.173 -37.806 1.00 64.56 141 GLY A N 1
ATOM 1048 C CA . GLY A 1 141 ? 28.351 6.842 -36.543 1.00 64.56 141 GLY A CA 1
ATOM 1049 C C . GLY A 1 141 ? 29.733 7.515 -36.506 1.00 64.56 141 GLY A C 1
ATOM 1050 O O . GLY A 1 141 ? 30.625 7.179 -37.292 1.00 64.56 141 GLY A O 1
ATOM 1051 N N . PRO A 1 142 ? 29.955 8.456 -35.568 1.00 61.31 142 PRO A N 1
ATOM 1052 C CA . PRO A 1 142 ? 31.243 9.119 -35.417 1.00 61.31 142 PRO A CA 1
ATOM 1053 C C . PRO A 1 142 ? 32.336 8.104 -35.061 1.00 61.31 142 PRO A C 1
ATOM 1055 O O . PRO A 1 142 ? 32.220 7.331 -34.107 1.00 61.31 142 PRO A O 1
ATOM 1058 N N . ARG A 1 143 ? 33.440 8.123 -35.818 1.00 55.81 143 ARG A N 1
ATOM 1059 C CA . ARG A 1 143 ? 34.648 7.352 -35.502 1.00 55.81 143 ARG A CA 1
ATOM 1060 C C . ARG A 1 143 ? 35.355 7.988 -34.308 1.00 55.81 143 ARG A C 1
ATOM 1062 O O . ARG A 1 143 ? 36.230 8.834 -34.476 1.00 55.81 143 ARG A O 1
ATOM 1069 N N . PHE A 1 144 ? 35.005 7.566 -33.098 1.00 52.91 144 PHE A N 1
ATOM 1070 C CA . PHE A 1 144 ? 35.794 7.903 -31.919 1.00 52.91 144 PHE A CA 1
ATOM 1071 C C . PHE A 1 144 ? 37.150 7.194 -32.006 1.00 52.91 144 PHE A C 1
ATOM 1073 O O . PHE A 1 144 ? 37.253 5.973 -31.857 1.00 52.91 144 PHE A O 1
ATOM 1080 N N . ARG A 1 145 ? 38.216 7.961 -32.275 1.00 47.88 145 ARG A N 1
ATOM 1081 C CA . ARG A 1 145 ? 39.591 7.494 -32.070 1.00 47.88 145 ARG A CA 1
ATOM 1082 C C . ARG A 1 145 ? 39.705 7.099 -30.601 1.00 47.88 145 ARG A C 1
ATOM 1084 O O . ARG A 1 145 ? 39.546 7.949 -29.732 1.00 47.88 145 ARG A O 1
ATOM 1091 N N . ARG A 1 146 ? 40.014 5.829 -30.324 1.00 41.06 146 ARG A N 1
ATOM 1092 C CA . ARG A 1 146 ? 40.507 5.421 -29.003 1.00 41.06 146 ARG A CA 1
ATOM 1093 C C . ARG A 1 146 ? 41.795 6.196 -28.736 1.00 41.06 146 ARG A C 1
ATOM 1095 O O . ARG A 1 146 ? 42.854 5.810 -29.229 1.00 41.06 146 ARG A O 1
ATOM 1102 N N . THR A 1 147 ? 41.717 7.296 -27.998 1.00 49.97 147 THR A N 1
ATOM 1103 C CA . THR A 1 147 ? 42.897 7.870 -27.358 1.00 49.97 147 THR A CA 1
ATOM 1104 C C . THR A 1 147 ? 43.315 6.877 -26.282 1.00 49.97 147 THR A C 1
ATOM 1106 O O . THR A 1 147 ? 42.585 6.666 -25.314 1.00 49.97 147 THR A O 1
ATOM 1109 N N . ARG A 1 148 ? 44.450 6.198 -26.487 1.00 42.88 148 ARG A N 1
ATOM 1110 C CA . ARG A 1 148 ? 45.116 5.473 -25.403 1.00 42.88 148 ARG A CA 1
ATOM 1111 C C . ARG A 1 148 ? 45.509 6.518 -24.365 1.00 42.88 148 ARG A C 1
ATOM 1113 O O . ARG A 1 148 ? 46.362 7.355 -24.642 1.00 42.88 148 ARG A O 1
ATOM 1120 N N . SER A 1 149 ? 44.839 6.491 -23.220 1.00 44.25 149 SER A N 1
ATOM 1121 C CA . SER A 1 149 ? 45.359 7.093 -21.998 1.00 44.25 149 SER A CA 1
ATOM 1122 C C . SER A 1 149 ? 46.665 6.364 -21.673 1.00 44.25 149 SER A C 1
ATOM 1124 O O . SER A 1 149 ? 46.686 5.135 -21.601 1.00 44.25 149 SER A O 1
ATOM 1126 N N . THR A 1 150 ? 47.750 7.129 -21.611 1.00 44.97 150 THR A N 1
ATOM 1127 C CA . THR A 1 150 ? 49.055 6.712 -21.093 1.00 44.97 150 THR A CA 1
ATOM 1128 C C . THR A 1 150 ? 49.364 7.731 -20.002 1.00 44.97 150 THR A C 1
ATOM 1130 O O . THR A 1 150 ? 49.337 8.915 -20.330 1.00 44.97 150 THR A O 1
ATOM 1133 N N . ASP A 1 151 ? 49.559 7.224 -18.779 1.00 43.31 151 ASP A N 1
ATOM 1134 C CA . ASP A 1 151 ? 49.949 7.879 -17.511 1.00 43.31 151 ASP A CA 1
ATOM 1135 C C . ASP A 1 151 ? 49.137 9.085 -16.996 1.00 43.31 151 ASP A C 1
ATOM 1137 O O . ASP A 1 151 ? 49.086 10.150 -17.651 1.00 43.31 151 ASP A O 1
#

Nearest PDB structures (foldseek):
  5mil-assembly1_B  TM=2.633E-01  e=6.678E+00  Staphylococcus aureus

Mean predicted aligned error: 14.14 Å

Sequence (151 aa):
MAGCAGGEGASGKLKKSTLEDNEALLQRYVLERFGARAIASITPRDAEDYLAGLVRQRSKQGDGDTLAPATVKHAWVTFNRVMKYALRHGAIISNPCDRVDYSASRATGDRSGFEHHPLTAVQVGALSAAVSGVTPADYIGPRFRRTRSTD

Secondary structure (DSSP, 8-state):
--------SSGGGS-HHHHHHHHHHIIIIIIHHHTTS-GGG--HHHHHHHHHHHHHPBPSSSSSPBPPHHHHHHHHHHHHHHHHHHHHTTS-SS-GGGGS----S----SS------PPPHHHHHHHHHHHTT--TTT-------------

Organism: NCBI:txid39695

pLDDT: mean 77.19, std 18.59, range [32.09, 95.62]

InterPro domains:
  IPR010998 Integrase/recombinase, N-terminal [G3DSA:1.10.150.130] (7-108)
  IPR011010 DNA breaking-rejoining enzyme, catalytic core [SSF56349] (12-133)